Protein AF-A0A938C1S7-F1 (afdb_monomer_lite)

Secondary structure (DSSP, 8-state):
---PPPHHHHHHHHHHHHHHTTS-HHHHHHHHHH-S--HHHHHHHHHTT---

pLDDT: mean 94.27, std 5.06, range [66.44, 97.94]

Structure (mmCIF, N/CA/C/O backbone):
data_AF-A0A938C1S7-F1
#
_entry.id   AF-A0A938C1S7-F1
#
loop_
_atom_site.group_PDB
_atom_site.id
_atom_site.type_symbol
_atom_site.label_atom_id
_atom_site.label_alt_id
_atom_site.label_comp_id
_atom_site.label_asym_id
_atom_site.label_entity_id
_atom_site.label_seq_id
_atom_site.pdbx_PDB_ins_code
_atom_site.Cartn_x
_atom_site.Cartn_y
_atom_site.Cartn_z
_atom_site.occupancy
_atom_site.B_iso_or_equiv
_atom_site.auth_seq_id
_atom_site.auth_comp_id
_atom_site.auth_asym_id
_atom_site.auth_atom_id
_atom_site.pdbx_PDB_model_num
ATOM 1 N N . MET A 1 1 ? -3.029 9.591 -29.659 1.00 66.44 1 MET A N 1
ATOM 2 C CA . MET A 1 1 ? -2.195 9.408 -28.449 1.00 66.44 1 MET A CA 1
ATOM 3 C C . MET A 1 1 ? -2.442 8.014 -27.904 1.00 66.44 1 MET A C 1
ATOM 5 O O . MET A 1 1 ? -3.573 7.555 -27.992 1.00 66.44 1 MET A O 1
ATOM 9 N N . ASN A 1 2 ? -1.403 7.350 -27.397 1.00 84.19 2 ASN A N 1
ATOM 10 C CA . ASN A 1 2 ? -1.520 6.065 -26.711 1.00 84.19 2 ASN A CA 1
ATOM 11 C C . ASN A 1 2 ? -1.371 6.303 -25.201 1.00 84.19 2 ASN A C 1
ATOM 13 O O . ASN A 1 2 ? -0.401 6.935 -24.793 1.00 84.19 2 ASN A O 1
ATOM 17 N N . PHE A 1 3 ? -2.331 5.816 -24.416 1.00 92.94 3 PHE A N 1
ATOM 18 C CA . PHE A 1 3 ? -2.379 5.950 -22.954 1.00 92.94 3 PHE A CA 1
ATOM 19 C C . PHE A 1 3 ? -2.248 4.601 -22.237 1.00 92.94 3 PHE A C 1
ATOM 21 O O . PHE A 1 3 ? -2.438 4.526 -21.026 1.00 92.94 3 PHE A O 1
ATOM 28 N N . ALA A 1 4 ? -1.971 3.527 -22.982 1.00 95.12 4 ALA A N 1
ATOM 29 C CA . ALA A 1 4 ? -1.738 2.222 -22.390 1.00 95.12 4 ALA A CA 1
ATOM 30 C C . ALA A 1 4 ? -0.461 2.243 -21.545 1.00 95.12 4 ALA A C 1
ATOM 32 O O . ALA A 1 4 ? 0.554 2.821 -21.944 1.00 95.12 4 ALA A O 1
ATOM 33 N N . PHE A 1 5 ? -0.520 1.570 -20.399 1.00 96.19 5 PHE A N 1
ATOM 34 C CA . PHE A 1 5 ? 0.660 1.302 -19.596 1.00 96.19 5 PHE A CA 1
ATOM 35 C C . PHE A 1 5 ? 1.641 0.422 -20.370 1.00 96.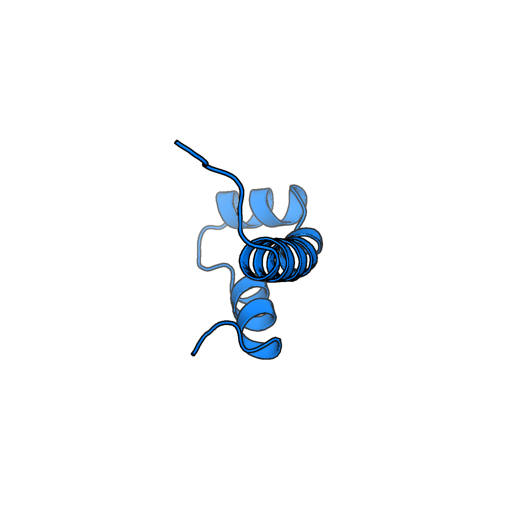19 5 PHE A C 1
ATOM 37 O O . PHE A 1 5 ? 1.256 -0.441 -21.166 1.00 96.19 5 PHE A O 1
ATOM 44 N N . THR A 1 6 ? 2.930 0.630 -20.125 1.00 97.62 6 THR A N 1
ATOM 45 C CA . THR A 1 6 ? 3.954 -0.299 -20.590 1.00 97.62 6 THR A CA 1
ATOM 46 C C . THR A 1 6 ? 3.819 -1.636 -19.849 1.00 97.62 6 THR A C 1
ATOM 48 O O . THR A 1 6 ? 3.276 -1.682 -18.741 1.00 97.62 6 THR A O 1
ATOM 51 N N . PRO A 1 7 ? 4.347 -2.740 -20.407 1.00 97.38 7 PRO A N 1
ATOM 52 C CA . PRO A 1 7 ? 4.355 -4.027 -19.710 1.00 97.38 7 PRO A CA 1
ATOM 53 C C . PRO A 1 7 ? 4.997 -3.959 -18.317 1.00 97.38 7 PRO A C 1
ATOM 55 O O . PRO A 1 7 ? 4.526 -4.603 -17.386 1.00 97.38 7 PRO A O 1
ATOM 58 N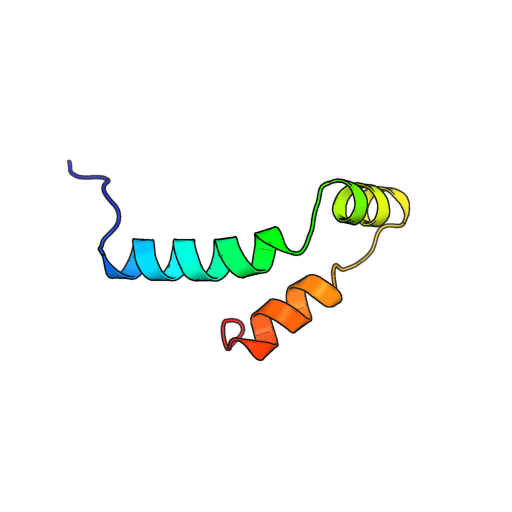 N . GLU A 1 8 ? 6.039 -3.143 -18.161 1.00 97.06 8 GLU A N 1
ATOM 59 C CA . GLU A 1 8 ? 6.701 -2.904 -16.877 1.00 97.06 8 GLU A CA 1
ATOM 60 C C . GLU A 1 8 ? 5.789 -2.164 -15.889 1.00 97.06 8 GLU A C 1
ATOM 62 O O . GLU A 1 8 ? 5.652 -2.575 -14.738 1.00 97.06 8 GLU A O 1
ATOM 67 N N . GLN A 1 9 ? 5.089 -1.122 -16.345 1.00 97.19 9 GLN A N 1
ATOM 68 C CA . GLN A 1 9 ? 4.118 -0.408 -15.517 1.00 97.19 9 GLN A CA 1
ATOM 69 C C . GLN A 1 9 ? 2.976 -1.325 -15.063 1.00 97.19 9 GLN A C 1
ATOM 71 O O . GLN A 1 9 ? 2.557 -1.247 -13.910 1.00 97.19 9 GLN A O 1
ATOM 76 N N . GLU A 1 10 ? 2.498 -2.229 -15.922 1.00 97.94 10 GLU A N 1
ATOM 77 C CA . GLU A 1 10 ? 1.489 -3.220 -15.528 1.00 97.94 10 GLU A CA 1
ATOM 78 C C . GLU A 1 10 ? 2.014 -4.207 -14.479 1.00 97.94 10 GLU A C 1
ATOM 80 O O . GLU A 1 10 ? 1.298 -4.542 -13.534 1.00 97.94 10 GLU A O 1
ATOM 85 N N . GLN A 1 11 ? 3.273 -4.638 -14.583 1.00 96.62 11 GLN A N 1
ATOM 86 C CA . GLN A 1 11 ? 3.890 -5.503 -13.573 1.00 96.62 11 GLN A CA 1
ATOM 87 C C . GLN A 1 11 ? 4.002 -4.805 -12.215 1.00 96.62 11 GLN A C 1
ATOM 89 O O . GLN A 1 11 ? 3.639 -5.397 -11.196 1.00 96.62 11 GLN A O 1
ATOM 94 N N . ILE A 1 12 ? 4.428 -3.539 -12.199 1.00 95.62 12 ILE A N 1
ATOM 95 C CA . ILE A 1 12 ? 4.486 -2.724 -10.979 1.00 95.62 12 ILE A CA 1
ATOM 96 C C . ILE A 1 12 ? 3.084 -2.580 -10.375 1.00 95.62 12 ILE A C 1
ATOM 98 O O . ILE A 1 12 ? 2.891 -2.852 -9.190 1.00 95.62 12 ILE A O 1
ATOM 102 N N . ARG A 1 13 ? 2.073 -2.235 -11.184 1.00 96.69 13 ARG A N 1
ATOM 103 C CA . ARG A 1 13 ? 0.677 -2.132 -10.723 1.00 96.69 13 ARG A CA 1
ATOM 104 C C . ARG A 1 13 ? 0.181 -3.439 -10.118 1.00 96.69 13 ARG A C 1
ATOM 106 O O . ARG A 1 13 ? -0.421 -3.417 -9.048 1.00 96.69 13 ARG A O 1
ATOM 113 N N . ALA A 1 14 ? 0.446 -4.568 -10.771 1.00 96.88 14 ALA A N 1
ATOM 114 C CA . ALA A 1 14 ? 0.049 -5.879 -10.277 1.00 96.88 14 ALA A CA 1
ATOM 115 C C . ALA A 1 14 ? 0.738 -6.236 -8.950 1.00 96.88 14 ALA A C 1
ATOM 117 O O . ALA A 1 14 ? 0.102 -6.820 -8.071 1.00 96.88 14 ALA A O 1
ATOM 118 N N . ALA A 1 15 ? 2.014 -5.883 -8.781 1.00 95.38 15 ALA A N 1
ATOM 119 C CA . ALA A 1 15 ? 2.743 -6.115 -7.538 1.00 95.38 15 ALA A CA 1
ATOM 120 C C . ALA A 1 15 ? 2.186 -5.268 -6.382 1.00 95.38 15 ALA A C 1
ATOM 122 O O . ALA A 1 15 ? 1.835 -5.819 -5.340 1.00 95.38 15 ALA A O 1
ATOM 123 N N . ILE A 1 16 ? 1.993 -3.963 -6.593 1.00 95.62 16 ILE A N 1
ATOM 124 C CA . ILE A 1 16 ? 1.396 -3.073 -5.586 1.00 95.62 16 ILE A CA 1
ATOM 125 C C . ILE A 1 16 ? -0.036 -3.504 -5.247 1.00 95.62 16 ILE A C 1
ATOM 127 O O . ILE A 1 16 ? -0.400 -3.566 -4.074 1.00 95.62 16 ILE A O 1
ATOM 131 N N . ALA A 1 17 ? -0.841 -3.881 -6.246 1.00 95.69 17 ALA A N 1
ATOM 132 C CA . ALA A 1 17 ? -2.208 -4.348 -6.026 1.00 95.69 17 ALA A CA 1
ATOM 133 C C . ALA A 1 17 ? -2.268 -5.593 -5.126 1.00 95.69 17 ALA A C 1
ATOM 135 O O . ALA A 1 17 ? -3.148 -5.681 -4.273 1.00 95.69 17 ALA A O 1
ATOM 136 N N . LYS A 1 18 ? -1.319 -6.531 -5.261 1.00 95.75 18 LYS A N 1
ATOM 137 C CA . LYS A 1 18 ? -1.225 -7.706 -4.375 1.00 95.75 18 LYS A CA 1
ATOM 138 C C . LYS A 1 18 ? -0.947 -7.323 -2.923 1.00 95.75 18 LYS A C 1
ATOM 140 O O . LYS A 1 18 ? -1.505 -7.946 -2.024 1.00 95.75 18 LYS A O 1
ATOM 145 N N . ILE A 1 19 ? -0.116 -6.308 -2.692 1.00 95.44 19 ILE A N 1
ATOM 146 C CA . ILE A 1 19 ? 0.164 -5.802 -1.344 1.00 95.44 19 ILE A CA 1
ATOM 147 C C . ILE A 1 19 ? -1.099 -5.151 -0.776 1.00 95.44 19 ILE A C 1
ATOM 149 O O . ILE A 1 19 ? -1.530 -5.514 0.316 1.00 95.44 19 ILE A O 1
ATOM 153 N N . CYS A 1 20 ? -1.740 -4.262 -1.540 1.00 94.81 20 CYS A N 1
ATOM 154 C CA . CYS A 1 20 ? -2.973 -3.588 -1.129 1.00 94.81 20 CYS A CA 1
ATOM 155 C C . CYS A 1 20 ? -4.124 -4.566 -0.852 1.00 94.81 20 CYS A C 1
ATOM 157 O O . CYS A 1 20 ? -4.883 -4.344 0.083 1.00 94.81 20 CYS A O 1
ATOM 159 N N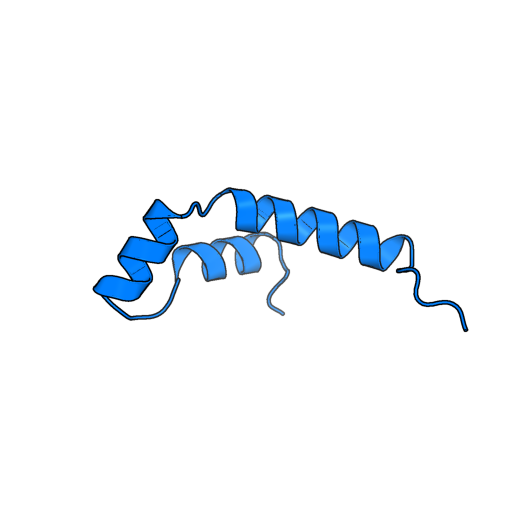 . ALA A 1 21 ? -4.230 -5.672 -1.596 1.00 95.81 21 ALA A N 1
ATOM 160 C CA . ALA A 1 21 ? -5.284 -6.676 -1.419 1.00 95.81 21 ALA A CA 1
ATOM 161 C C . ALA A 1 21 ? -5.274 -7.369 -0.042 1.00 95.81 21 ALA A C 1
ATOM 163 O O . ALA A 1 21 ? -6.253 -8.008 0.331 1.00 95.81 21 ALA A O 1
ATOM 164 N N . ARG A 1 22 ? -4.183 -7.250 0.725 1.00 94.88 22 ARG A N 1
ATOM 165 C CA . ARG A 1 22 ? -4.097 -7.739 2.111 1.00 94.88 22 ARG A CA 1
ATOM 166 C C . ARG A 1 22 ? -4.814 -6.828 3.116 1.00 94.88 22 ARG A C 1
ATOM 168 O O . ARG A 1 22 ? -4.970 -7.225 4.267 1.00 94.88 22 ARG A O 1
ATOM 175 N N . PHE A 1 23 ? -5.195 -5.621 2.702 1.00 95.81 23 PHE A N 1
ATOM 176 C CA . PHE A 1 23 ? -5.785 -4.576 3.535 1.00 95.81 23 PHE A CA 1
ATOM 177 C C . PHE A 1 23 ? -7.185 -4.258 3.016 1.00 95.81 23 PHE A C 1
ATOM 179 O O . PHE A 1 23 ? -7.357 -3.491 2.069 1.00 95.81 23 PHE A O 1
ATOM 186 N N . ASP A 1 24 ? -8.174 -4.900 3.624 1.00 95.38 24 ASP A N 1
ATOM 187 C CA . ASP A 1 24 ? -9.577 -4.802 3.240 1.00 95.38 24 ASP A CA 1
ATOM 188 C C . ASP A 1 24 ? -10.269 -3.546 3.799 1.00 95.38 24 ASP A C 1
ATOM 190 O O . ASP A 1 24 ? -9.683 -2.723 4.510 1.00 95.38 24 ASP A O 1
ATOM 194 N N . ASP A 1 25 ? -11.556 -3.403 3.487 1.00 96.62 25 ASP A N 1
ATOM 195 C CA . ASP A 1 25 ? -12.373 -2.276 3.940 1.00 96.62 25 ASP A CA 1
ATOM 196 C C . ASP A 1 25 ? -12.451 -2.185 5.471 1.00 96.62 25 ASP A C 1
ATOM 198 O O . ASP A 1 25 ? -12.541 -1.088 6.020 1.00 96.62 25 ASP A O 1
ATOM 202 N N . ALA A 1 26 ? -12.390 -3.317 6.183 1.00 96.50 26 ALA A N 1
ATOM 203 C CA . ALA A 1 26 ? -12.425 -3.334 7.643 1.00 96.50 26 ALA A CA 1
ATOM 204 C C . ALA A 1 26 ? -11.149 -2.728 8.241 1.00 96.50 26 ALA A C 1
ATOM 206 O O . ALA A 1 26 ? -11.225 -1.943 9.193 1.00 96.50 26 ALA A O 1
ATOM 207 N N . TYR A 1 27 ? -9.986 -3.039 7.663 1.00 96.38 27 TYR A N 1
ATOM 208 C CA . TYR A 1 27 ? -8.727 -2.392 8.016 1.00 96.38 27 TYR A CA 1
ATOM 209 C C . TYR A 1 27 ? -8.800 -0.876 7.799 1.00 96.38 27 TYR A C 1
ATOM 211 O O . TYR A 1 27 ? -8.482 -0.108 8.711 1.00 96.38 27 TYR A O 1
ATOM 219 N N . TRP A 1 28 ? -9.265 -0.434 6.628 1.00 96.06 28 TRP A N 1
ATOM 220 C CA . TRP A 1 28 ? -9.344 0.994 6.313 1.00 96.06 28 TRP A CA 1
ATOM 221 C C . TRP A 1 28 ? -10.355 1.733 7.181 1.00 96.06 28 TRP A C 1
ATOM 223 O O . TRP A 1 28 ? -10.040 2.804 7.691 1.00 96.06 28 TRP A O 1
ATOM 233 N N . LEU A 1 29 ? -11.516 1.135 7.447 1.00 96.44 29 LEU A N 1
ATOM 234 C CA . LE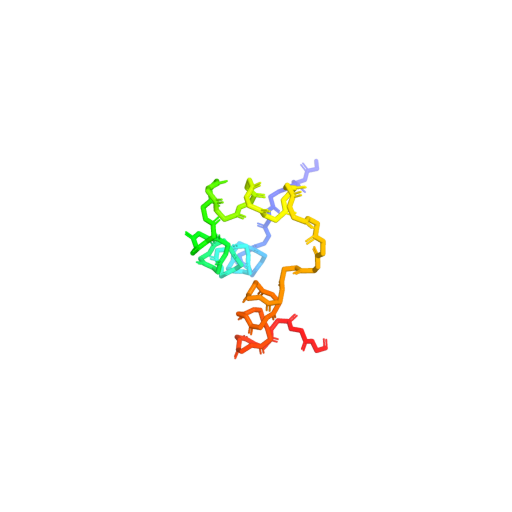U A 1 29 ? -12.511 1.695 8.358 1.00 96.44 29 LEU A CA 1
ATOM 235 C C . LEU A 1 29 ? -11.956 1.856 9.777 1.00 96.44 29 LEU A C 1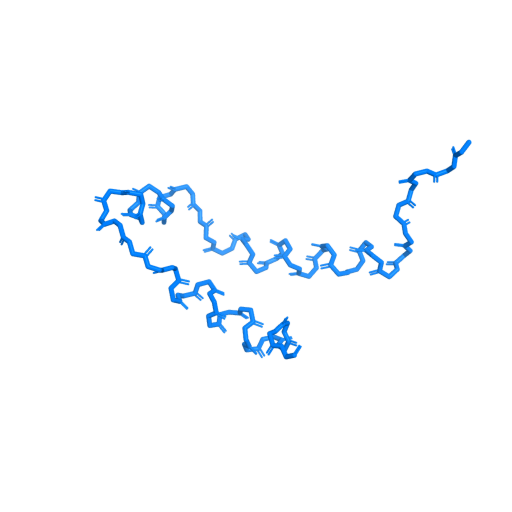
ATOM 237 O O . LEU A 1 29 ? -12.266 2.833 10.458 1.00 96.44 29 LEU A O 1
ATOM 241 N N . LYS A 1 30 ? -11.138 0.907 10.244 1.00 95.94 30 LYS A N 1
ATOM 242 C CA . LYS A 1 30 ? -10.467 1.018 11.541 1.00 95.94 30 LYS A CA 1
ATOM 243 C C . LYS A 1 30 ? -9.479 2.186 11.551 1.00 95.94 30 LYS A C 1
ATOM 245 O O . LYS A 1 30 ? -9.530 2.997 12.471 1.00 95.94 30 LYS A O 1
ATOM 250 N N . LYS A 1 31 ? -8.625 2.298 10.528 1.00 95.88 31 LYS A N 1
ATOM 251 C CA . LYS A 1 31 ? -7.646 3.394 10.408 1.00 95.88 31 LYS A CA 1
ATOM 252 C C . LYS A 1 31 ? -8.312 4.762 10.281 1.00 95.88 31 LYS A C 1
ATOM 254 O O . LYS A 1 31 ? -7.813 5.717 10.858 1.00 95.88 31 LYS A O 1
ATOM 259 N N . ASP A 1 32 ? -9.447 4.847 9.596 1.00 95.75 32 ASP A N 1
ATOM 260 C CA . ASP A 1 32 ? -10.225 6.083 9.478 1.00 95.75 32 ASP A CA 1
ATOM 261 C C . ASP A 1 32 ? -10.807 6.523 10.833 1.00 95.75 32 ASP A C 1
ATOM 263 O O . ASP A 1 32 ? -10.701 7.684 11.219 1.00 95.75 32 ASP A O 1
ATOM 267 N N . LYS A 1 33 ? -11.343 5.574 11.613 1.00 97.12 33 LYS A N 1
ATOM 268 C CA . LYS A 1 33 ? -11.904 5.847 12.948 1.00 97.12 33 LYS A CA 1
ATOM 269 C C . LYS A 1 33 ? -10.854 6.200 13.994 1.00 97.12 33 LYS A C 1
ATOM 271 O O . LYS A 1 33 ? -11.080 7.086 14.813 1.00 97.12 33 LYS A O 1
ATOM 276 N N . GLU A 1 34 ? -9.760 5.449 14.031 1.00 96.19 34 GLU A N 1
ATOM 277 C CA . GLU A 1 34 ? -8.708 5.609 15.042 1.00 96.19 34 GLU A CA 1
ATOM 278 C C . GLU A 1 34 ? -7.733 6.733 14.672 1.00 96.19 34 GLU A C 1
ATOM 280 O O . GLU A 1 34 ? -7.088 7.316 15.545 1.00 96.19 34 GLU A O 1
ATOM 285 N N . GLY A 1 35 ? -7.647 7.056 13.380 1.00 92.25 35 GLY A N 1
ATOM 286 C CA . GLY A 1 35 ? -6.619 7.915 12.827 1.00 92.25 35 GLY A CA 1
ATOM 287 C C . GLY A 1 35 ? -5.229 7.275 12.882 1.00 92.25 35 GLY A C 1
ATOM 288 O O . GLY A 1 35 ? -5.003 6.197 13.435 1.00 92.25 35 GLY A O 1
ATOM 289 N N . GLY A 1 36 ? -4.259 7.979 12.305 1.00 91.62 36 GLY A N 1
ATOM 290 C CA . GLY A 1 36 ? -2.855 7.581 12.339 1.00 91.62 36 GLY A CA 1
ATOM 291 C C . GLY A 1 36 ? -2.359 6.901 11.066 1.00 91.62 36 GLY A C 1
ATOM 292 O O . GLY A 1 36 ? -3.068 6.723 10.078 1.00 91.62 36 GLY A O 1
ATOM 293 N N . PHE A 1 37 ? -1.068 6.586 11.082 1.00 93.50 37 PHE A N 1
ATOM 294 C CA . PHE A 1 37 ? -0.370 6.059 9.920 1.00 93.50 37 PHE A CA 1
ATOM 295 C C . PHE A 1 37 ? -0.703 4.566 9.702 1.00 93.50 37 PHE A C 1
ATOM 297 O O . PHE A 1 37 ? -0.897 3.819 10.664 1.00 93.50 37 PHE A O 1
ATOM 304 N N . PRO A 1 38 ? -0.792 4.083 8.451 1.00 95.25 38 PRO A N 1
ATOM 305 C CA . PRO A 1 38 ? -0.948 2.660 8.176 1.00 95.25 38 PRO A CA 1
ATOM 306 C C . PRO A 1 38 ? 0.421 1.957 8.208 1.00 95.25 38 PRO A C 1
ATOM 308 O O . PRO A 1 38 ? 0.951 1.579 7.160 1.00 95.25 38 PRO A O 1
ATOM 311 N N . GLN A 1 39 ? 1.018 1.798 9.401 1.00 95.38 39 GLN A N 1
ATOM 312 C CA . GLN A 1 39 ? 2.330 1.148 9.568 1.00 95.38 39 GLN A CA 1
ATOM 313 C C . GLN A 1 39 ? 2.404 -0.221 8.887 1.00 95.38 39 GLN A C 1
ATOM 315 O O . GLN A 1 39 ? 3.428 -0.548 8.297 1.00 95.38 39 GLN A O 1
ATOM 320 N N . GLU A 1 40 ? 1.334 -1.008 8.941 1.00 95.00 40 GLU A N 1
ATOM 321 C CA . GLU A 1 40 ? 1.285 -2.364 8.404 1.00 95.00 40 GLU A CA 1
ATOM 322 C C . GLU A 1 40 ? 1.393 -2.371 6.872 1.00 95.00 40 GLU A C 1
ATOM 324 O O . GLU A 1 40 ? 2.152 -3.161 6.306 1.00 95.00 40 GLU A O 1
ATOM 329 N N . LEU A 1 41 ? 0.695 -1.448 6.201 1.00 95.88 41 LEU A N 1
ATOM 330 C CA . LEU A 1 41 ? 0.819 -1.248 4.755 1.00 95.88 41 LEU A CA 1
ATOM 331 C C . LEU A 1 41 ? 2.219 -0.758 4.388 1.00 95.88 41 LEU A C 1
ATOM 333 O O . LEU A 1 41 ? 2.847 -1.306 3.486 1.00 95.88 41 LEU A O 1
ATOM 337 N N . HIS A 1 42 ? 2.719 0.256 5.098 1.00 95.69 42 HIS A N 1
ATOM 338 C CA . HIS A 1 42 ? 4.053 0.802 4.858 1.00 95.69 42 HIS A CA 1
ATOM 339 C C . HIS A 1 42 ? 5.138 -0.267 5.019 1.00 95.69 42 HIS A C 1
ATOM 341 O O . HIS A 1 42 ? 6.038 -0.371 4.192 1.00 95.69 42 HIS A O 1
ATOM 347 N N . GLN A 1 43 ? 5.042 -1.095 6.058 1.00 95.69 43 GLN A N 1
ATOM 348 C CA . GLN A 1 43 ? 5.969 -2.195 6.277 1.00 95.69 43 GLN A CA 1
ATOM 349 C C . GLN A 1 43 ? 5.878 -3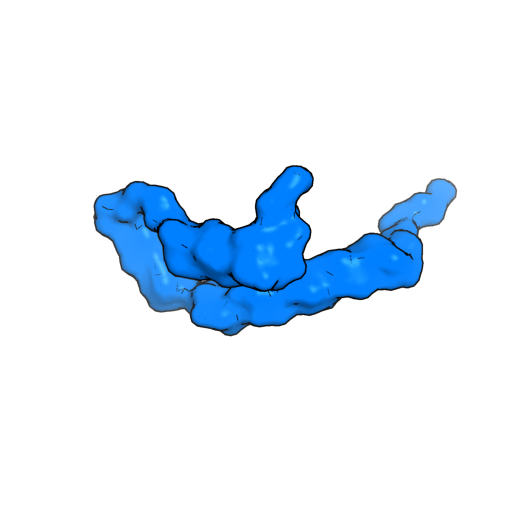.240 5.161 1.00 95.69 43 GLN A C 1
ATOM 351 O O . GLN A 1 43 ? 6.919 -3.710 4.712 1.00 95.69 43 GLN A O 1
ATOM 356 N N . GLY A 1 44 ? 4.675 -3.568 4.678 1.00 95.12 44 GLY A N 1
ATOM 357 C CA . GLY A 1 44 ? 4.501 -4.461 3.528 1.00 95.12 44 GLY A CA 1
ATOM 358 C C . GLY A 1 44 ? 5.172 -3.924 2.260 1.00 95.12 44 GLY A C 1
ATOM 359 O O . GLY A 1 44 ? 5.872 -4.661 1.575 1.00 95.12 44 GLY A O 1
ATOM 360 N N . LEU A 1 45 ? 5.033 -2.625 1.991 1.00 95.50 45 LEU A N 1
ATOM 361 C CA . LEU A 1 45 ? 5.700 -1.969 0.863 1.00 95.50 45 LEU A CA 1
ATOM 362 C C . LEU A 1 45 ? 7.229 -1.953 1.022 1.00 95.50 45 LEU A C 1
ATOM 364 O O . LEU A 1 45 ? 7.945 -2.220 0.060 1.00 95.50 45 LEU A O 1
ATOM 368 N N . ALA A 1 46 ? 7.737 -1.678 2.227 1.00 95.44 46 ALA A N 1
ATOM 369 C CA . ALA A 1 46 ? 9.172 -1.680 2.511 1.00 95.44 46 ALA A CA 1
ATOM 370 C C . ALA A 1 46 ? 9.799 -3.076 2.382 1.00 95.44 46 ALA A C 1
ATOM 372 O O . ALA A 1 46 ? 10.888 -3.210 1.830 1.00 95.44 46 ALA A O 1
ATOM 373 N N . GLN A 1 47 ? 9.121 -4.114 2.883 1.00 93.38 47 GLN A N 1
ATOM 374 C CA . GLN A 1 47 ? 9.590 -5.504 2.815 1.00 93.38 47 GLN A CA 1
ATOM 375 C C . GLN A 1 47 ? 9.784 -5.977 1.376 1.00 93.38 47 GLN A C 1
ATOM 377 O O . GLN A 1 47 ? 10.757 -6.669 1.087 1.00 93.38 47 GLN A O 1
ATOM 382 N N . ASP A 1 48 ? 8.898 -5.547 0.482 1.00 91.50 48 ASP A N 1
ATOM 383 C CA . ASP A 1 48 ? 8.950 -5.889 -0.936 1.00 91.50 48 ASP A CA 1
ATOM 384 C C . ASP A 1 48 ? 9.844 -4.921 -1.743 1.00 91.50 48 ASP A C 1
ATOM 386 O O . ASP A 1 48 ? 9.915 -5.016 -2.967 1.00 91.50 48 ASP A O 1
ATOM 390 N N . GLY A 1 49 ? 10.551 -4.003 -1.070 1.00 93.44 49 GLY A N 1
ATOM 391 C CA . GLY A 1 49 ? 11.540 -3.111 -1.679 1.00 93.44 49 GLY A CA 1
ATOM 392 C C . GLY A 1 49 ? 10.959 -1.917 -2.440 1.00 93.44 49 GLY A C 1
ATOM 393 O O . GLY A 1 49 ? 11.681 -1.275 -3.195 1.00 93.44 49 GLY A O 1
ATOM 394 N N . TRP A 1 50 ? 9.678 -1.591 -2.248 1.00 94.31 50 TRP A N 1
ATOM 395 C CA . TRP A 1 50 ? 9.019 -0.478 -2.948 1.00 94.31 50 TRP A CA 1
ATOM 396 C C . TRP A 1 50 ? 9.295 0.895 -2.337 1.00 94.31 50 TRP A C 1
ATOM 398 O O . TRP A 1 50 ? 8.942 1.910 -2.935 1.00 94.31 50 TRP A O 1
ATOM 408 N N . LEU A 1 51 ? 9.881 0.932 -1.140 1.00 89.94 51 LEU A N 1
ATOM 409 C CA . LEU A 1 51 ? 10.218 2.159 -0.426 1.00 89.94 51 LEU A CA 1
ATOM 410 C C . LEU A 1 51 ? 11.745 2.293 -0.367 1.00 89.94 51 LEU A C 1
ATOM 412 O O . LEU A 1 51 ? 12.377 1.696 0.505 1.00 89.94 51 LEU A O 1
ATOM 416 N N . GLY A 1 52 ? 12.321 3.043 -1.310 1.00 77.88 52 GLY A N 1
ATOM 417 C CA . GLY A 1 52 ? 13.765 3.251 -1.456 1.00 77.88 52 GLY A CA 1
ATOM 418 C C . GLY A 1 52 ? 14.101 4.398 -2.395 1.00 77.88 52 GLY A C 1
ATOM 419 O O . GLY A 1 52 ? 13.323 4.616 -3.350 1.00 77.88 52 GLY A O 1
#

Sequence (52 aa):
MNFAFTPEQEQIRAAIAKICARFDDAYWLKKDKEGGFPQELHQGLAQDGWLG

Foldseek 3Di:
DDPDDDPVRVVVVVVLVVLCVVQDPVNVVVCVVVPDDPVVSVVSCVVVPNPD

Radius of gyration: 13.98 Å; chains: 1; bounding box: 26×17×44 Å